Protein AF-A0A2I0N593-F1 (afdb_monomer)

Foldseek 3Di:
DPPVVVVVVVVVVVVVDDPVPQQAKDKDKDAPDDPDDPVNVVVDDDRQDIDMDMDGPPQWDFPDDDSNDTDIGGNDPPDPDDD

Nearest PDB structures (foldseek):
  3gud-assembly1_A  TM=3.607E-01  e=4.499E+00  Gaunavirus GA1
  4v5e-assembly2_D1  TM=2.811E-01  e=9.916E+00  Thermus thermophilus HB8

Mean predicted aligned error: 11.3 Å

Secondary structure (DSSP, 8-state):
--HHHHHHHHHHHHHHS-TTT---EEEEEE-------HHHHHTTPPPPPPEEEEEETT-EEEEEE-SS-EEEEE---------

Solvent-accessible surface area (backbone atoms only — not comparable to full-atom values): 5602 Å² total; per-residue (Å²): 123,55,75,67,55,48,52,52,50,51,54,56,50,58,75,73,50,58,77,90,77,57,71,54,73,40,78,50,75,46,68,73,88,68,91,76,51,78,71,53,66,76,70,68,68,76,82,72,75,70,50,73,50,74,47,50,35,97,29,71,41,82,75,44,79,61,102,86,50,76,41,73,45,73,65,77,84,85,74,92,79,78,134

Radius of gyration: 19.48 Å; Cα contacts (8 Å, |Δi|>4): 68; chains: 1; bounding box: 49×48×35 Å

Structure (mmCIF, N/CA/C/O backbone):
data_AF-A0A2I0N593-F1
#
_entry.id   AF-A0A2I0N593-F1
#
loop_
_atom_site.group_PDB
_atom_site.id
_atom_site.type_symbol
_atom_site.label_atom_id
_atom_site.label_alt_id
_atom_site.label_comp_id
_atom_site.label_asym_id
_atom_site.label_entity_id
_atom_site.label_seq_id
_atom_site.pdbx_PDB_ins_code
_atom_site.Cartn_x
_atom_site.Cartn_y
_atom_site.Cartn_z
_atom_site.occupancy
_atom_site.B_iso_or_equiv
_atom_site.auth_seq_id
_atom_site.auth_comp_id
_atom_site.auth_asym_id
_atom_site.auth_atom_id
_atom_site.pdbx_PDB_model_num
ATOM 1 N N . LEU A 1 1 ? -16.092 -7.903 10.079 1.00 73.25 1 LEU A N 1
ATOM 2 C CA . LEU A 1 1 ? -15.052 -8.229 11.066 1.00 73.25 1 LEU A CA 1
ATOM 3 C C . LEU A 1 1 ? -14.979 -7.073 12.038 1.00 73.25 1 LEU A C 1
AT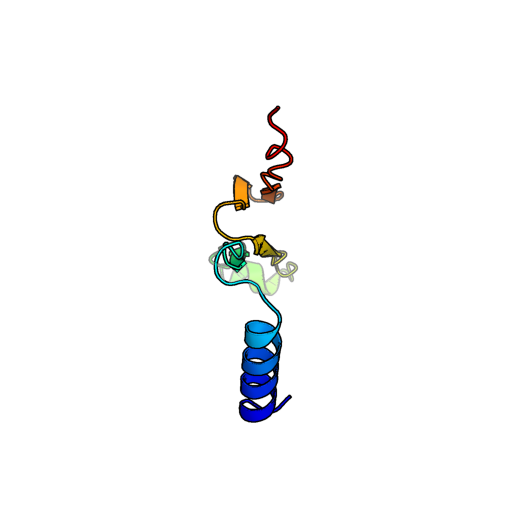OM 5 O O . LEU A 1 1 ? -14.920 -5.935 11.577 1.00 73.25 1 LEU A O 1
ATOM 9 N N . THR A 1 2 ? -15.045 -7.342 13.335 1.00 95.81 2 THR A N 1
ATOM 10 C CA . THR A 1 2 ? -14.703 -6.331 14.342 1.00 95.81 2 THR A CA 1
ATOM 11 C C . THR A 1 2 ? -13.210 -5.989 14.235 1.00 95.81 2 THR A C 1
ATOM 13 O O . THR A 1 2 ? -12.451 -6.766 13.641 1.00 95.81 2 THR A O 1
ATOM 16 N N . PRO A 1 3 ? -12.756 -4.848 14.776 1.00 96.25 3 PRO A N 1
ATOM 17 C CA . PRO A 1 3 ? -11.330 -4.522 14.815 1.00 96.25 3 PRO A CA 1
ATOM 18 C C . PRO A 1 3 ? -10.478 -5.650 15.420 1.00 96.25 3 PRO A C 1
ATOM 20 O O . PRO A 1 3 ? -9.404 -5.960 14.909 1.00 96.25 3 PRO A O 1
ATOM 23 N N . GLU A 1 4 ? -10.987 -6.323 16.452 1.00 96.94 4 GLU A N 1
ATOM 24 C CA . GLU A 1 4 ? -10.321 -7.449 17.112 1.00 96.94 4 GLU A CA 1
ATOM 25 C C . GLU A 1 4 ? -10.219 -8.669 16.188 1.00 96.94 4 GLU A C 1
ATOM 27 O O . GLU A 1 4 ? -9.172 -9.313 16.106 1.00 96.94 4 GLU A O 1
ATOM 32 N N . GLU A 1 5 ? -11.286 -8.980 15.449 1.00 96.75 5 GLU A N 1
ATOM 33 C CA . GLU A 1 5 ? -11.280 -10.070 14.471 1.00 96.75 5 GLU A CA 1
ATOM 34 C C . GLU A 1 5 ? -10.324 -9.788 13.303 1.00 96.75 5 GLU A C 1
ATOM 36 O O . GLU A 1 5 ? -9.649 -10.701 12.828 1.00 96.75 5 GLU A O 1
ATOM 41 N N . GLN A 1 6 ? -10.233 -8.532 12.853 1.00 93.25 6 GLN A N 1
ATOM 42 C CA . GLN A 1 6 ? -9.273 -8.120 11.825 1.00 93.25 6 GLN A CA 1
ATOM 43 C C . GLN A 1 6 ? -7.833 -8.263 12.315 1.00 93.25 6 GLN A C 1
ATOM 45 O O . GLN A 1 6 ? -7.009 -8.832 11.602 1.00 93.25 6 GLN A O 1
ATOM 50 N N . ALA A 1 7 ? -7.537 -7.806 13.534 1.00 96.00 7 ALA A N 1
ATOM 51 C CA . ALA A 1 7 ? -6.208 -7.937 14.126 1.00 96.00 7 ALA A CA 1
ATOM 52 C C . ALA A 1 7 ? -5.783 -9.409 14.228 1.00 96.00 7 ALA A C 1
ATOM 54 O O . ALA A 1 7 ? -4.685 -9.768 13.806 1.00 96.00 7 ALA A O 1
ATOM 55 N N . LYS A 1 8 ? -6.689 -10.280 14.685 1.00 96.50 8 LYS A N 1
ATOM 56 C CA . LYS A 1 8 ? -6.438 -11.724 14.780 1.00 96.50 8 LYS A CA 1
ATOM 57 C C . LYS A 1 8 ? -6.217 -12.385 13.419 1.00 96.50 8 LYS A C 1
ATOM 59 O O . LYS A 1 8 ? -5.445 -13.335 13.311 1.00 96.50 8 LYS A O 1
ATOM 64 N N . LEU A 1 9 ? -6.903 -11.915 12.377 1.00 95.94 9 LEU A N 1
ATOM 65 C CA . LEU A 1 9 ? -6.696 -12.411 11.017 1.00 95.94 9 LEU A CA 1
ATOM 66 C C . LEU A 1 9 ? -5.314 -12.011 10.486 1.00 95.94 9 LEU A C 1
ATOM 68 O O . LEU A 1 9 ? -4.626 -12.847 9.903 1.00 95.94 9 LEU A O 1
ATOM 72 N N . ILE A 1 10 ? -4.899 -10.765 10.727 1.00 92.88 10 ILE A N 1
ATOM 73 C CA . ILE A 1 10 ? -3.565 -10.273 10.359 1.00 92.88 10 ILE A CA 1
ATOM 74 C C . ILE A 1 10 ? -2.489 -11.088 11.078 1.00 92.88 10 ILE A C 1
ATOM 76 O O . ILE A 1 10 ? -1.583 -11.595 10.427 1.00 92.88 10 ILE A O 1
ATOM 80 N N . GLU A 1 11 ? -2.621 -11.272 12.393 1.00 93.81 11 GLU A N 1
ATOM 81 C CA . GLU A 1 11 ? -1.688 -12.057 13.206 1.00 93.81 11 GLU A CA 1
ATOM 82 C C . GLU A 1 11 ? -1.520 -13.480 12.663 1.00 93.81 11 GLU A C 1
ATOM 84 O O . GLU A 1 11 ? -0.403 -13.902 12.375 1.00 93.81 11 GLU A O 1
ATOM 89 N N . ARG A 1 12 ? -2.630 -14.197 12.446 1.00 96.00 12 ARG A N 1
ATOM 90 C CA . ARG A 1 12 ? -2.593 -15.556 11.883 1.00 96.00 12 ARG A CA 1
ATOM 91 C C . ARG A 1 12 ? -1.915 -15.601 10.521 1.00 96.00 12 ARG A C 1
ATOM 93 O O . ARG A 1 12 ? -1.109 -16.486 10.278 1.00 96.00 12 ARG A O 1
ATOM 100 N N . THR A 1 13 ? -2.211 -14.631 9.661 1.00 91.75 13 THR A N 1
ATOM 101 C CA . THR A 1 13 ? -1.614 -14.560 8.323 1.00 91.75 13 THR A CA 1
ATOM 102 C C . THR A 1 13 ? -0.105 -14.319 8.407 1.00 91.75 13 THR A C 1
ATOM 104 O O . THR A 1 13 ? 0.658 -14.959 7.694 1.00 91.75 13 THR A O 1
ATOM 107 N N . MET A 1 14 ? 0.354 -13.456 9.318 1.00 89.81 14 MET A N 1
ATOM 108 C CA . MET A 1 14 ? 1.784 -13.203 9.525 1.00 89.81 14 MET A CA 1
ATOM 109 C C . MET A 1 14 ? 2.549 -14.424 10.043 1.00 89.81 14 MET A C 1
ATOM 111 O O . MET A 1 14 ? 3.745 -14.518 9.797 1.00 89.81 14 MET A O 1
ATOM 115 N N . MET A 1 15 ? 1.884 -15.363 10.724 1.00 93.44 15 MET A N 1
ATOM 116 C CA . MET A 1 15 ? 2.501 -16.632 11.133 1.00 93.44 15 MET A CA 1
ATOM 117 C C . MET A 1 15 ? 2.713 -17.605 9.964 1.00 93.44 15 MET A C 1
ATOM 119 O O . MET A 1 15 ? 3.529 -18.515 10.076 1.00 93.44 15 MET A O 1
ATOM 123 N N . GLU A 1 16 ? 1.964 -17.446 8.871 1.00 92.50 16 GLU A N 1
ATOM 124 C CA . GLU A 1 16 ? 2.063 -18.289 7.671 1.00 92.50 16 GLU A CA 1
ATOM 125 C C . GLU A 1 16 ? 3.017 -17.703 6.616 1.00 92.50 16 GLU A C 1
ATOM 127 O O . GLU A 1 16 ? 3.503 -18.426 5.747 1.00 92.50 16 GLU A O 1
ATOM 132 N N . ILE A 1 17 ? 3.287 -16.398 6.686 1.00 88.06 17 ILE A N 1
ATOM 133 C CA . ILE A 1 17 ? 4.188 -15.683 5.779 1.00 88.06 17 ILE A CA 1
ATOM 134 C C . ILE A 1 17 ? 5.650 -15.888 6.207 1.00 88.06 17 ILE A C 1
ATOM 136 O O . ILE A 1 17 ? 5.982 -15.791 7.385 1.00 88.06 17 ILE A O 1
ATOM 140 N N . ASP A 1 18 ? 6.539 -16.100 5.234 1.00 90.12 18 ASP A N 1
ATOM 141 C CA . ASP A 1 18 ? 7.987 -16.079 5.452 1.00 90.12 18 ASP A CA 1
ATOM 142 C C . ASP A 1 18 ? 8.502 -14.623 5.512 1.00 90.12 18 ASP A C 1
ATOM 144 O O . ASP A 1 18 ? 8.431 -13.908 4.505 1.00 90.12 18 ASP A O 1
ATOM 148 N N . PRO A 1 19 ? 9.013 -14.158 6.669 1.00 83.31 19 PRO A N 1
ATOM 149 C CA . PRO A 1 19 ? 9.440 -12.773 6.845 1.00 83.31 19 PRO A CA 1
ATOM 150 C C . PRO A 1 19 ? 10.674 -12.404 6.012 1.00 83.31 19 PRO A C 1
ATOM 152 O O . PRO A 1 19 ? 10.877 -11.223 5.751 1.00 83.31 19 PRO A O 1
ATOM 155 N N . GLU A 1 20 ? 11.474 -13.380 5.575 1.00 86.38 20 GLU A N 1
ATOM 156 C CA . GLU A 1 20 ? 12.691 -13.121 4.796 1.00 86.38 20 GLU A CA 1
ATOM 157 C C . GLU A 1 20 ? 12.385 -12.851 3.317 1.00 86.38 20 GLU A C 1
ATOM 159 O O . GLU A 1 20 ? 13.121 -12.138 2.635 1.00 86.38 20 GLU A O 1
ATOM 164 N N . THR A 1 21 ? 11.286 -13.410 2.802 1.00 84.12 21 THR A N 1
ATOM 165 C CA . THR A 1 21 ? 10.885 -13.265 1.392 1.00 84.12 21 THR A CA 1
ATOM 166 C C . THR A 1 21 ? 9.722 -12.298 1.193 1.00 84.12 21 THR A C 1
ATOM 168 O O . THR A 1 21 ? 9.474 -11.842 0.071 1.00 84.12 21 THR A O 1
ATOM 171 N N . PHE A 1 22 ? 9.002 -11.953 2.259 1.00 86.25 22 PHE A N 1
ATOM 172 C CA . PHE A 1 22 ? 7.877 -11.039 2.180 1.00 86.25 22 PHE A CA 1
ATOM 173 C C . PHE A 1 22 ? 8.322 -9.579 2.097 1.00 86.25 22 PHE A C 1
ATOM 175 O O . PHE A 1 22 ? 8.734 -8.961 3.072 1.00 86.25 22 PHE A O 1
ATOM 182 N N . ILE A 1 23 ? 8.143 -8.996 0.916 1.00 86.00 23 ILE A N 1
ATOM 183 C CA . ILE A 1 23 ? 8.510 -7.605 0.627 1.00 86.00 23 ILE A CA 1
ATOM 184 C C . ILE A 1 23 ? 7.488 -6.568 1.116 1.00 86.00 23 ILE A C 1
ATOM 186 O O . ILE A 1 23 ? 7.767 -5.379 1.066 1.00 86.00 23 ILE A O 1
ATOM 190 N N . GLY A 1 24 ? 6.313 -6.981 1.605 1.00 86.19 24 GLY A N 1
ATOM 191 C CA . GLY A 1 24 ? 5.241 -6.070 2.021 1.00 86.19 24 GLY A CA 1
ATOM 192 C C . GLY A 1 24 ? 4.158 -5.851 0.960 1.00 86.19 24 GLY A C 1
ATOM 193 O O . GLY A 1 24 ? 4.227 -6.367 -0.155 1.00 86.19 24 GLY A O 1
ATOM 194 N N . ILE A 1 25 ? 3.128 -5.078 1.317 1.00 87.19 25 ILE A N 1
ATOM 195 C CA . ILE A 1 25 ? 2.017 -4.686 0.435 1.00 87.19 25 ILE A CA 1
ATOM 196 C C . ILE A 1 25 ? 1.895 -3.163 0.468 1.00 87.19 25 ILE A C 1
ATOM 198 O O . ILE A 1 25 ? 1.833 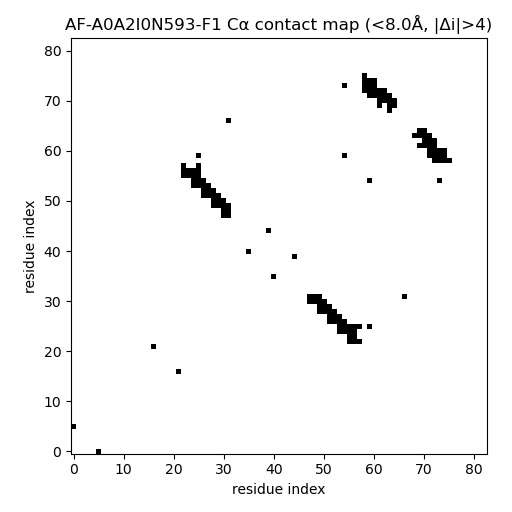-2.567 1.541 1.00 87.19 25 ILE A O 1
ATOM 202 N N . GLU A 1 26 ? 1.805 -2.539 -0.700 1.00 85.00 26 GLU A N 1
ATOM 203 C CA . GLU A 1 26 ? 1.581 -1.107 -0.848 1.00 85.00 26 GLU A CA 1
ATOM 204 C C . GLU A 1 26 ? 0.172 -0.830 -1.389 1.00 85.00 26 GLU A C 1
ATOM 206 O O . GLU A 1 26 ? -0.347 -1.544 -2.254 1.00 85.00 26 GLU A O 1
ATOM 211 N N . ILE A 1 27 ? -0.457 0.225 -0.862 1.00 83.31 27 ILE A N 1
ATOM 212 C CA . ILE A 1 27 ? -1.792 0.676 -1.255 1.00 83.31 27 ILE A CA 1
ATOM 213 C C . ILE A 1 27 ? -1.699 2.131 -1.703 1.00 83.31 27 ILE A C 1
ATOM 215 O O . ILE A 1 27 ? -1.444 3.023 -0.895 1.00 83.31 27 ILE A O 1
ATOM 219 N N . GLN A 1 28 ? -1.983 2.391 -2.978 1.00 80.12 28 GLN A N 1
ATOM 220 C CA . GLN A 1 28 ? -2.048 3.749 -3.516 1.00 80.12 28 GLN A CA 1
ATOM 221 C C . GLN A 1 28 ? -3.462 4.063 -3.998 1.00 80.12 28 GLN A C 1
ATOM 223 O O . GLN A 1 28 ? -4.041 3.341 -4.810 1.00 80.12 28 GLN A O 1
ATOM 228 N N . SER A 1 29 ? -4.031 5.158 -3.495 1.00 79.00 29 SER A N 1
ATOM 229 C CA . SER A 1 29 ? -5.371 5.615 -3.869 1.00 79.00 29 SER A CA 1
ATOM 230 C C . SER A 1 29 ? -5.304 6.898 -4.681 1.00 79.00 29 SER A C 1
ATOM 232 O O . SER A 1 29 ? -4.701 7.886 -4.267 1.00 79.00 29 SER A O 1
ATOM 234 N N . TYR A 1 30 ? -5.992 6.907 -5.817 1.00 76.44 30 TYR A N 1
ATOM 235 C CA . TYR A 1 30 ? -6.112 8.061 -6.689 1.00 76.44 30 TYR A CA 1
ATOM 236 C C . TYR A 1 30 ? -7.565 8.517 -6.750 1.00 76.44 30 TYR A C 1
ATOM 238 O O . TYR A 1 30 ? -8.465 7.793 -7.185 1.00 76.44 30 TYR A O 1
ATOM 246 N N . ALA A 1 31 ? -7.776 9.760 -6.338 1.00 70.19 31 ALA A N 1
ATOM 247 C CA . ALA A 1 31 ? -8.983 10.507 -6.630 1.00 70.19 31 ALA A CA 1
ATOM 248 C C . ALA A 1 31 ? -8.630 11.600 -7.639 1.00 70.19 31 ALA A C 1
ATOM 250 O O . ALA A 1 31 ? -7.570 12.223 -7.551 1.00 70.19 31 ALA A O 1
ATOM 251 N N . ALA A 1 32 ? -9.504 11.835 -8.613 1.00 64.50 32 ALA A N 1
ATOM 252 C CA . ALA A 1 32 ? -9.355 12.998 -9.468 1.00 64.50 32 ALA A CA 1
ATOM 253 C C . ALA A 1 32 ? -9.622 14.258 -8.631 1.00 64.50 32 ALA A C 1
ATOM 255 O O . ALA A 1 32 ? -10.753 14.492 -8.202 1.00 64.50 32 ALA A O 1
ATOM 256 N N . GLU A 1 33 ? -8.593 15.072 -8.404 1.00 60.97 33 GLU A N 1
ATOM 257 C CA . GLU A 1 33 ? -8.774 16.374 -7.775 1.00 60.97 33 GLU A CA 1
ATOM 258 C C . GLU A 1 33 ? -9.495 17.300 -8.750 1.00 60.97 33 GLU A C 1
ATOM 260 O O . GLU A 1 33 ? -9.027 17.609 -9.846 1.00 60.97 33 GLU A O 1
ATOM 265 N N . THR A 1 34 ? -10.694 17.735 -8.392 1.00 56.59 34 THR A N 1
ATOM 266 C CA . THR A 1 34 ? -11.336 18.854 -9.072 1.00 56.59 34 THR A CA 1
ATOM 267 C C . THR A 1 34 ? -12.027 19.690 -8.017 1.00 56.59 34 THR A C 1
ATOM 269 O O . THR A 1 34 ? -12.956 19.232 -7.355 1.00 56.59 34 THR A O 1
ATOM 272 N N . LYS A 1 35 ? -11.579 20.941 -7.882 1.00 57.88 35 LYS A N 1
ATOM 273 C CA . LYS A 1 35 ? -12.336 21.989 -7.200 1.00 57.88 35 LYS A CA 1
ATOM 274 C C . LYS A 1 35 ? -13.628 22.193 -7.994 1.00 57.88 35 LYS A C 1
ATOM 276 O O . LYS A 1 35 ? -13.625 22.882 -9.010 1.00 57.88 35 LYS A O 1
ATOM 281 N N . MET A 1 36 ? -14.708 21.525 -7.593 1.00 57.59 36 MET A N 1
ATOM 282 C CA . MET A 1 36 ? -16.012 21.706 -8.230 1.00 57.59 36 MET A CA 1
ATOM 283 C C . MET A 1 36 ? -16.498 23.129 -7.947 1.00 57.59 36 MET A C 1
ATOM 285 O O . MET A 1 36 ? -16.788 23.472 -6.801 1.00 57.59 36 MET A O 1
ATOM 289 N N . GLY A 1 37 ? -16.592 23.959 -8.985 1.00 67.31 37 GLY A N 1
ATOM 290 C CA . GLY A 1 37 ? -17.269 25.252 -8.888 1.00 67.31 37 GLY A CA 1
ATOM 291 C C . GLY A 1 37 ? -18.770 25.063 -8.634 1.00 67.31 37 GLY A C 1
ATOM 292 O O . GLY A 1 37 ? -19.347 24.054 -9.042 1.00 67.31 37 GLY A O 1
ATOM 293 N N . PHE A 1 38 ? -19.425 26.036 -7.992 1.00 67.38 38 PHE A N 1
ATOM 294 C CA . PHE A 1 38 ? -20.861 25.984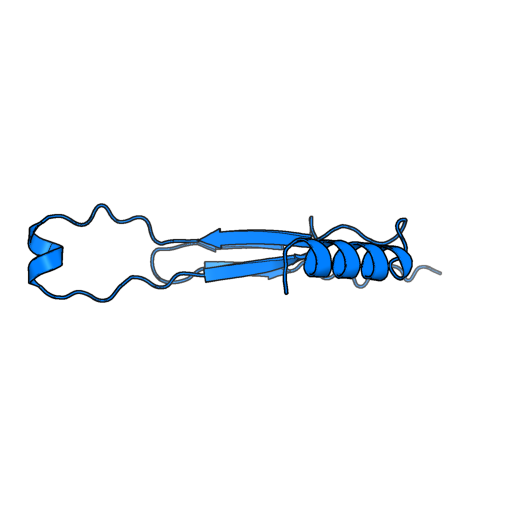 -7.661 1.00 67.38 38 PHE A CA 1
ATOM 295 C C . PHE A 1 38 ? -21.753 25.641 -8.871 1.00 67.38 38 PHE A C 1
ATOM 297 O O . PHE A 1 38 ? -22.682 24.846 -8.748 1.00 67.38 38 PHE A O 1
ATOM 304 N N . PHE A 1 39 ? -21.409 26.139 -10.063 1.00 69.25 39 PHE A N 1
ATOM 305 C CA . PHE A 1 39 ? -22.140 25.858 -11.304 1.00 69.25 39 PHE A CA 1
ATOM 306 C C . PHE A 1 39 ? -22.012 24.405 -11.798 1.00 69.25 39 PHE A C 1
ATOM 308 O O . PHE A 1 39 ? -22.929 23.894 -12.434 1.00 69.25 39 PHE A O 1
ATOM 315 N N . GLN A 1 40 ? -20.923 23.694 -11.476 1.00 65.38 40 GLN A N 1
ATOM 316 C CA . GLN A 1 40 ? -20.757 22.282 -11.858 1.00 65.38 40 GLN A CA 1
ATOM 317 C C . GLN A 1 40 ? -21.654 21.332 -11.052 1.00 65.38 40 GLN A C 1
ATOM 319 O O . GLN A 1 40 ? -21.969 20.252 -11.550 1.00 65.38 40 GLN A O 1
ATOM 324 N N . LYS A 1 41 ? -22.087 21.719 -9.841 1.00 67.06 41 LYS A N 1
ATOM 325 C CA . LYS A 1 41 ? -23.039 20.933 -9.035 1.00 67.06 41 LYS A CA 1
ATOM 326 C C . LYS A 1 41 ? -24.454 20.965 -9.622 1.00 67.06 41 LYS A C 1
ATOM 328 O O . LYS A 1 41 ? -25.143 19.955 -9.572 1.00 67.06 41 LYS A O 1
ATOM 333 N N . LEU A 1 42 ? -24.860 22.094 -10.210 1.00 69.06 42 LEU A N 1
ATOM 334 C CA . LEU A 1 42 ? -26.206 22.275 -10.769 1.00 69.06 42 LEU A CA 1
ATOM 335 C C . LEU A 1 42 ? -26.408 21.524 -12.099 1.00 69.06 42 LEU A C 1
ATOM 337 O O . LEU A 1 42 ? -27.514 21.102 -12.407 1.00 69.06 42 LEU A O 1
ATOM 341 N N . VAL A 1 43 ? -25.330 21.328 -12.870 1.00 70.94 43 VAL A N 1
ATOM 342 C CA . VAL A 1 43 ? -25.354 20.656 -14.187 1.00 70.94 43 VAL A CA 1
ATOM 343 C C . VAL A 1 43 ? -25.241 19.122 -14.067 1.00 70.94 43 VAL A C 1
ATOM 345 O O . VAL A 1 43 ? -25.169 18.424 -15.072 1.00 70.94 43 VAL A O 1
ATOM 348 N N . GLY A 1 44 ? -25.243 18.566 -12.847 1.00 59.03 44 GLY A N 1
ATOM 349 C CA . GLY A 1 44 ? -25.375 17.120 -12.640 1.00 59.03 44 GLY A CA 1
ATOM 350 C C . GLY A 1 44 ? -24.270 16.286 -13.295 1.00 59.03 44 GLY A C 1
ATOM 351 O O . GLY A 1 44 ? -24.556 15.285 -13.947 1.00 59.03 44 GLY A O 1
ATOM 352 N N . LYS A 1 45 ? -22.997 16.688 -13.163 1.00 59.22 45 LYS A N 1
ATOM 353 C CA . LYS A 1 45 ? -21.888 15.865 -13.668 1.00 59.22 45 LYS A CA 1
ATOM 354 C C . LYS A 1 45 ? -21.492 14.765 -12.683 1.00 59.22 45 LYS A C 1
ATOM 356 O O . LYS A 1 45 ? -21.339 14.995 -11.486 1.00 59.22 45 LYS A O 1
ATOM 361 N N . THR A 1 46 ? -21.302 13.582 -13.257 1.00 57.00 46 THR A N 1
ATOM 362 C CA . THR A 1 46 ? -20.901 12.314 -12.649 1.00 57.00 46 THR A CA 1
ATOM 363 C C . THR A 1 46 ? -19.640 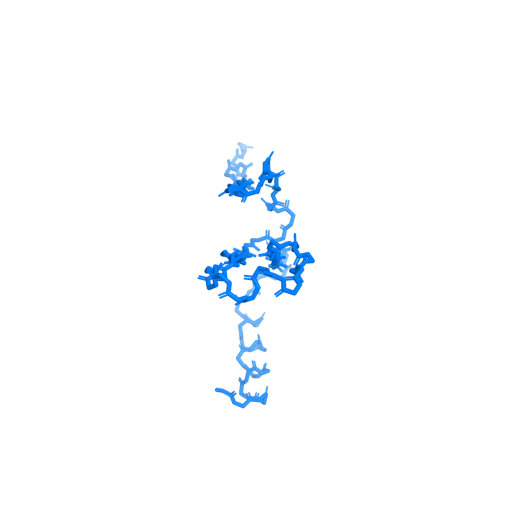12.449 -11.799 1.00 57.00 46 THR A C 1
ATOM 365 O O . THR A 1 46 ? -18.660 13.080 -12.206 1.00 57.00 46 THR A O 1
ATOM 368 N N . ALA A 1 47 ? -19.663 11.828 -10.615 1.00 59.53 47 ALA A N 1
ATOM 369 C CA . ALA A 1 47 ? -18.487 11.663 -9.772 1.00 59.53 47 ALA A CA 1
ATOM 370 C C . ALA A 1 47 ? -17.347 11.064 -10.608 1.00 59.53 47 ALA A C 1
ATOM 372 O O . ALA A 1 47 ? -17.539 10.072 -11.313 1.00 59.53 47 ALA A O 1
ATOM 373 N N . ARG A 1 48 ? -16.168 11.695 -10.574 1.00 65.44 48 ARG A N 1
ATOM 374 C CA . ARG A 1 48 ? -15.010 11.166 -11.297 1.00 65.44 48 ARG A CA 1
ATOM 375 C C . ARG A 1 48 ? -14.583 9.824 -10.688 1.00 65.44 48 ARG A C 1
ATOM 377 O O . ARG A 1 48 ? -14.690 9.661 -9.470 1.00 65.44 48 ARG A O 1
ATOM 384 N N . PRO A 1 49 ? -14.102 8.879 -11.513 1.00 66.00 49 PRO A N 1
ATOM 385 C CA . PRO A 1 49 ? -13.723 7.552 -11.048 1.00 66.00 49 PRO A CA 1
ATOM 386 C C . PRO A 1 49 ? -12.617 7.643 -9.990 1.00 66.00 49 PRO A C 1
ATOM 388 O O . PRO A 1 49 ? -11.669 8.419 -10.123 1.00 66.00 49 PRO A O 1
ATOM 391 N N . ARG A 1 50 ? -12.765 6.850 -8.927 1.00 71.44 50 ARG A N 1
ATOM 392 C CA . ARG A 1 50 ? -11.734 6.612 -7.913 1.00 71.44 50 ARG A CA 1
ATOM 393 C C . ARG A 1 50 ? -11.077 5.279 -8.224 1.00 71.44 50 ARG A C 1
ATOM 395 O O . ARG A 1 50 ? -11.773 4.339 -8.602 1.00 71.44 50 ARG A O 1
ATOM 402 N N . MET A 1 51 ? -9.767 5.198 -8.045 1.00 77.25 51 MET A N 1
ATOM 403 C CA . MET A 1 51 ? -9.022 3.966 -8.268 1.00 77.25 51 MET A CA 1
ATOM 404 C C . MET A 1 51 ? -8.073 3.724 -7.103 1.00 77.25 51 MET A C 1
ATOM 406 O O . MET A 1 51 ? -7.363 4.638 -6.691 1.00 77.25 51 MET A O 1
ATOM 410 N N . THR A 1 52 ? -8.051 2.497 -6.597 1.00 80.31 52 THR A N 1
ATOM 411 C CA . THR A 1 52 ? -7.095 2.049 -5.584 1.00 80.31 52 THR A CA 1
ATOM 412 C C . THR A 1 52 ? -6.308 0.889 -6.166 1.00 80.31 52 THR A C 1
ATOM 414 O O . THR A 1 52 ? -6.895 -0.054 -6.691 1.00 80.31 52 THR A O 1
ATOM 417 N N . VAL A 1 53 ? -4.986 0.983 -6.095 1.00 83.25 53 VAL A N 1
ATOM 418 C CA . VAL A 1 53 ? -4.060 -0.071 -6.507 1.00 83.25 53 VAL A CA 1
ATOM 419 C C . VAL A 1 53 ? -3.495 -0.712 -5.251 1.00 83.25 53 VAL A C 1
ATOM 421 O O . VAL A 1 53 ? -3.090 -0.001 -4.332 1.00 83.25 53 VAL A O 1
ATOM 424 N N . ILE A 1 54 ? -3.491 -2.043 -5.223 1.00 82.75 54 ILE A N 1
ATOM 425 C CA . ILE A 1 54 ? -2.948 -2.860 -4.136 1.00 82.75 54 ILE A CA 1
ATOM 426 C C . ILE A 1 54 ? -2.012 -3.883 -4.770 1.00 82.75 54 ILE A C 1
ATOM 428 O O . ILE A 1 54 ? -2.394 -4.54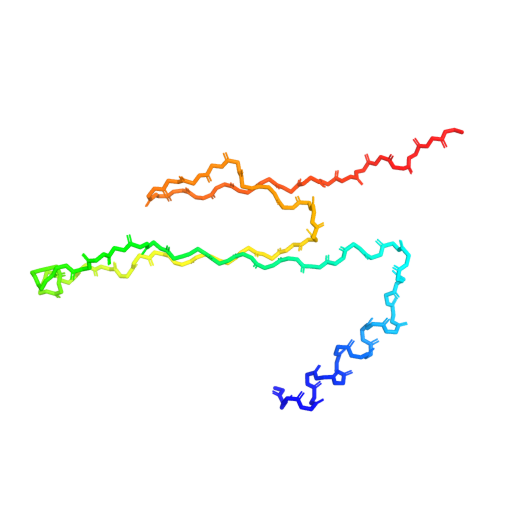8 -5.734 1.00 82.75 54 ILE A O 1
ATOM 432 N N . GLY A 1 55 ? -0.799 -4.009 -4.246 1.00 84.62 55 GLY A N 1
ATOM 433 C CA . GLY A 1 55 ? 0.195 -4.947 -4.758 1.00 84.62 55 GLY A CA 1
ATOM 434 C C . GLY A 1 55 ? 1.429 -5.023 -3.863 1.00 84.62 55 GLY A C 1
ATOM 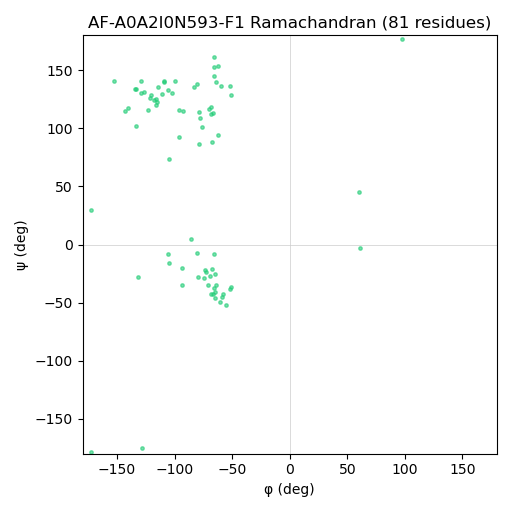435 O O . GLY A 1 55 ? 1.454 -4.364 -2.825 1.00 84.62 55 GLY A O 1
ATOM 436 N N . PRO A 1 56 ? 2.437 -5.831 -4.227 1.00 85.25 56 PRO A N 1
ATOM 437 C CA . PRO A 1 56 ? 3.638 -5.977 -3.417 1.00 85.25 56 PRO A CA 1
ATOM 438 C C . PRO A 1 56 ? 4.401 -4.652 -3.326 1.00 85.25 56 PRO A C 1
ATOM 440 O O . PRO A 1 56 ? 4.496 -3.933 -4.327 1.00 85.25 56 PRO A O 1
ATOM 443 N N . ALA A 1 57 ? 4.929 -4.333 -2.144 1.00 81.38 57 ALA A N 1
ATOM 444 C CA . ALA A 1 57 ? 5.718 -3.118 -1.962 1.00 81.38 57 ALA A CA 1
ATOM 445 C C . ALA A 1 57 ? 6.979 -3.153 -2.841 1.00 81.38 57 ALA A C 1
ATOM 447 O O . ALA A 1 57 ? 7.432 -4.220 -3.255 1.00 81.38 57 ALA A O 1
ATOM 448 N N . ASP A 1 58 ? 7.480 -1.974 -3.205 1.00 77.00 58 ASP A N 1
ATOM 449 C CA . ASP A 1 58 ? 8.630 -1.762 -4.099 1.00 77.00 58 ASP A CA 1
ATOM 450 C C . ASP A 1 58 ? 8.485 -2.314 -5.536 1.00 77.00 58 ASP A C 1
ATOM 452 O O . ASP A 1 58 ? 9.349 -2.075 -6.383 1.00 77.00 58 ASP A O 1
ATOM 456 N N . LEU A 1 59 ? 7.373 -2.988 -5.866 1.00 77.38 59 LEU A N 1
ATOM 457 C CA . LEU A 1 59 ? 7.087 -3.510 -7.211 1.00 77.38 59 LEU A CA 1
ATOM 458 C C . LEU A 1 59 ? 6.029 -2.703 -7.971 1.00 77.38 59 LEU A C 1
ATOM 460 O O . LEU A 1 59 ? 5.816 -2.955 -9.162 1.00 77.38 59 LEU A O 1
ATOM 464 N N . LEU A 1 60 ? 5.366 -1.744 -7.320 1.00 77.06 60 LEU A N 1
ATOM 465 C CA . LEU A 1 60 ? 4.387 -0.864 -7.951 1.00 77.06 60 LEU A CA 1
ATOM 466 C C . LEU A 1 60 ? 5.052 0.426 -8.430 1.00 77.06 60 LEU A C 1
ATOM 468 O O . LEU A 1 60 ? 5.478 1.263 -7.640 1.00 77.06 60 LEU A O 1
ATOM 472 N N . ARG A 1 61 ? 5.072 0.641 -9.749 1.00 71.69 61 ARG A N 1
ATOM 473 C CA . ARG A 1 61 ? 5.524 1.907 -10.340 1.00 71.69 61 ARG A CA 1
ATOM 474 C C . ARG A 1 61 ? 4.425 2.530 -11.188 1.00 71.69 61 ARG A C 1
ATOM 476 O O . ARG A 1 61 ? 3.914 1.905 -12.119 1.00 71.69 61 ARG A O 1
ATOM 483 N N . ILE A 1 62 ? 4.085 3.788 -10.904 1.00 68.81 62 ILE A N 1
ATOM 484 C CA . ILE A 1 62 ? 3.218 4.581 -11.785 1.00 68.81 62 ILE A CA 1
ATOM 485 C C . ILE A 1 62 ? 4.002 4.867 -13.063 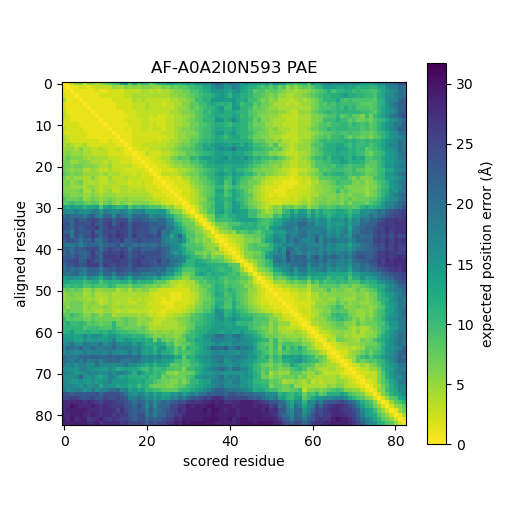1.00 68.81 62 ILE A C 1
ATOM 487 O O . ILE A 1 62 ? 5.051 5.511 -13.022 1.00 68.81 62 ILE A O 1
ATOM 491 N N . VAL A 1 63 ? 3.496 4.386 -14.194 1.00 66.19 63 VAL A N 1
ATOM 492 C CA . VAL A 1 63 ? 4.101 4.647 -15.506 1.00 66.19 63 VAL A CA 1
ATOM 493 C C . VAL A 1 63 ? 3.448 5.853 -16.163 1.00 66.19 63 VAL A C 1
ATOM 495 O O . VAL A 1 63 ? 4.132 6.639 -16.810 1.00 66.19 63 VAL A O 1
ATOM 498 N N . HIS A 1 64 ? 2.143 6.040 -15.957 1.00 61.16 64 HIS A N 1
ATOM 499 C CA . HIS A 1 64 ? 1.400 7.158 -16.532 1.00 61.16 64 HIS A CA 1
ATOM 500 C C . HIS A 1 64 ? 0.190 7.523 -15.674 1.00 61.16 64 HIS A C 1
ATOM 502 O O . HIS A 1 64 ? -0.511 6.648 -15.166 1.00 61.16 64 HIS A O 1
ATOM 508 N N . LYS A 1 65 ? -0.083 8.821 -15.529 1.00 67.06 65 LYS A N 1
ATOM 509 C CA . LYS A 1 65 ? -1.282 9.336 -14.857 1.00 67.06 65 LYS A CA 1
ATOM 510 C C . LYS A 1 65 ? -1.761 10.586 -15.583 1.00 67.06 65 LYS A C 1
ATOM 512 O O . LYS A 1 65 ? -1.090 11.613 -15.546 1.00 67.06 65 LYS A O 1
ATOM 517 N N . ASP A 1 66 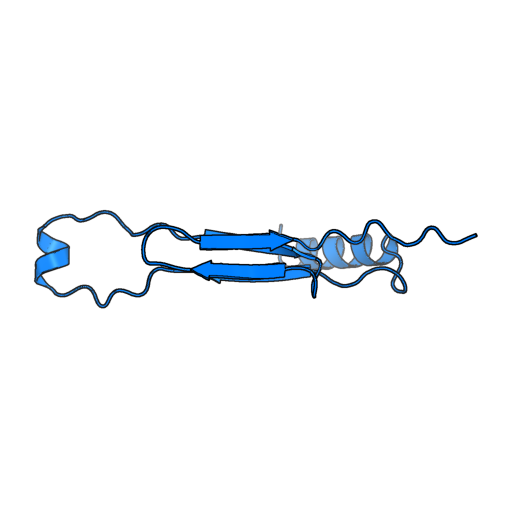? -2.943 10.516 -16.184 1.00 66.38 66 ASP A N 1
ATOM 518 C CA . ASP A 1 66 ? -3.641 11.678 -16.731 1.00 66.38 66 ASP A CA 1
ATOM 519 C C . ASP A 1 66 ? -5.093 11.770 -16.223 1.00 66.38 66 ASP A C 1
ATOM 521 O O . ASP A 1 66 ? -5.530 11.023 -15.346 1.00 66.38 66 ASP A O 1
ATOM 525 N N . ASN A 1 67 ? -5.853 12.736 -16.749 1.00 59.56 67 ASN A N 1
ATOM 526 C CA . ASN A 1 67 ? -7.235 13.007 -16.341 1.00 59.56 67 ASN A CA 1
ATOM 527 C C . ASN A 1 67 ? -8.235 11.877 -16.668 1.00 59.56 67 ASN A C 1
ATOM 529 O O . ASN A 1 67 ? -9.402 11.984 -16.280 1.00 59.56 67 ASN A O 1
ATOM 533 N N . ARG A 1 68 ? -7.829 10.850 -17.423 1.00 58.62 68 ARG A N 1
ATOM 534 C CA . ARG A 1 68 ? -8.680 9.774 -17.957 1.00 58.62 68 ARG A CA 1
ATOM 535 C C . ARG A 1 68 ? -8.104 8.376 -17.713 1.00 58.62 68 ARG A C 1
ATOM 537 O O . ARG A 1 68 ? -8.889 7.437 -17.626 1.00 58.62 68 ARG A O 1
ATOM 544 N N . VAL A 1 69 ? -6.783 8.235 -17.616 1.00 58.41 69 VAL A N 1
ATOM 545 C CA . VAL A 1 69 ? -6.079 6.951 -17.535 1.00 58.41 69 VAL A CA 1
ATOM 546 C C . VAL A 1 69 ? -5.022 6.993 -16.436 1.00 58.41 69 VAL A C 1
ATOM 548 O O . VAL A 1 69 ? -4.217 7.921 -16.351 1.00 58.41 69 VAL A O 1
ATOM 551 N N . ILE A 1 70 ? -4.997 5.943 -15.618 1.00 65.00 70 ILE A N 1
ATOM 552 C CA . ILE A 1 70 ? -3.898 5.655 -14.698 1.00 65.00 70 ILE A CA 1
ATOM 553 C C . ILE A 1 70 ? -3.306 4.314 -15.125 1.00 65.00 70 ILE A C 1
ATOM 555 O O . ILE A 1 70 ? -4.031 3.329 -15.245 1.00 65.00 70 ILE A O 1
ATOM 559 N N . GLN A 1 71 ? -2.002 4.289 -15.386 1.00 60.88 71 GLN A N 1
ATOM 560 C CA . GLN A 1 71 ? -1.253 3.089 -15.739 1.00 60.88 71 GLN A CA 1
ATOM 561 C C . GLN A 1 71 ? -0.228 2.800 -14.646 1.00 60.88 71 GLN A C 1
ATOM 563 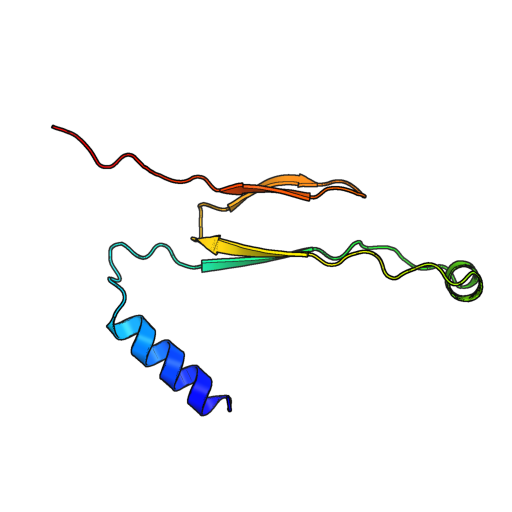O O . GLN A 1 71 ? 0.653 3.618 -14.359 1.00 60.88 71 GLN A O 1
ATOM 568 N N . THR A 1 72 ? -0.324 1.605 -14.080 1.00 68.38 72 THR A N 1
ATOM 569 C CA . THR A 1 72 ? 0.642 1.070 -13.125 1.00 68.38 72 THR A CA 1
ATOM 570 C C . THR A 1 72 ? 1.330 -0.130 -13.755 1.00 68.38 72 THR A C 1
ATOM 572 O O . THR A 1 72 ? 0.675 -0.974 -14.365 1.00 68.38 72 THR A O 1
ATOM 575 N N . MET A 1 73 ? 2.649 -0.206 -13.609 1.00 62.88 73 MET A N 1
ATOM 576 C CA . MET A 1 73 ? 3.442 -1.375 -13.963 1.00 62.88 73 MET A CA 1
ATOM 577 C C . MET A 1 73 ? 3.793 -2.131 -12.689 1.00 62.88 73 MET A C 1
ATOM 579 O O . MET A 1 73 ? 4.267 -1.533 -11.723 1.00 62.88 73 MET A O 1
ATOM 583 N N . VAL A 1 74 ? 3.548 -3.439 -12.714 1.00 69.19 74 VAL A N 1
ATOM 584 C CA . VAL A 1 74 ? 3.988 -4.368 -11.675 1.00 69.19 74 VAL A CA 1
ATOM 585 C C . VAL A 1 74 ? 5.287 -4.995 -12.155 1.00 69.19 74 VAL A C 1
ATOM 587 O O . VAL A 1 74 ? 5.305 -5.690 -13.172 1.00 69.19 74 VAL A O 1
ATOM 590 N N . LEU A 1 75 ? 6.382 -4.737 -11.449 1.00 63.44 75 LEU A N 1
ATOM 591 C CA . LEU A 1 75 ? 7.671 -5.351 -11.746 1.00 63.44 75 LEU A CA 1
ATOM 592 C C . LEU A 1 75 ? 7.676 -6.773 -11.179 1.00 63.44 75 LEU A C 1
ATOM 594 O O . LEU A 1 75 ? 8.080 -7.000 -10.047 1.00 63.44 75 LEU A O 1
ATOM 598 N N . THR A 1 76 ? 7.184 -7.756 -11.935 1.00 61.25 76 THR A N 1
ATOM 599 C CA . THR A 1 76 ? 7.224 -9.154 -11.484 1.00 61.25 76 THR A CA 1
ATOM 600 C C . THR A 1 76 ? 8.644 -9.692 -11.646 1.00 61.25 76 THR A C 1
ATOM 602 O O . THR A 1 76 ? 9.060 -10.046 -12.751 1.00 61.25 76 THR A O 1
ATOM 605 N N . GLY A 1 77 ? 9.405 -9.756 -10.556 1.00 51.72 77 GLY A N 1
ATOM 606 C CA . GLY A 1 77 ? 10.693 -10.440 -10.537 1.00 51.72 77 GLY A CA 1
ATOM 607 C C . GLY A 1 77 ? 10.509 -11.947 -10.709 1.00 51.72 77 GLY A C 1
ATOM 608 O O . GLY A 1 77 ? 10.425 -12.674 -9.727 1.00 51.72 77 GLY A O 1
ATOM 609 N N . LYS A 1 78 ? 10.474 -12.448 -11.948 1.00 53.97 78 LYS A N 1
ATOM 610 C CA . LYS A 1 78 ? 10.835 -13.845 -12.214 1.00 53.97 78 LYS A CA 1
ATOM 611 C C . LYS A 1 78 ? 12.299 -13.855 -12.642 1.00 53.97 78 LYS A C 1
ATOM 613 O O . LYS A 1 78 ? 12.607 -13.624 -13.806 1.00 53.97 78 LYS A O 1
ATOM 618 N N . GLY A 1 79 ? 13.190 -14.048 -11.669 1.00 46.28 79 GLY A N 1
ATOM 619 C CA . GLY A 1 79 ? 14.634 -13.971 -11.893 1.00 46.28 79 GLY A CA 1
ATOM 620 C C . GLY A 1 79 ? 15.522 -14.380 -10.715 1.00 46.28 79 GLY A C 1
ATOM 621 O O . GLY A 1 79 ? 16.627 -13.866 -10.614 1.00 46.28 79 GLY A O 1
ATOM 622 N N . ILE A 1 80 ? 15.083 -15.294 -9.842 1.00 45.94 80 ILE A N 1
ATOM 623 C CA . ILE A 1 80 ? 16.007 -16.127 -9.049 1.00 45.94 80 ILE A CA 1
ATOM 624 C C . ILE A 1 80 ? 16.017 -17.532 -9.646 1.00 45.94 80 ILE A C 1
ATOM 626 O O . ILE A 1 80 ? 15.412 -18.475 -9.150 1.00 45.94 80 ILE A O 1
ATOM 630 N N . GLY A 1 81 ? 16.666 -17.623 -10.798 1.00 48.16 81 GLY A N 1
ATOM 631 C CA . GLY A 1 81 ? 17.217 -18.855 -11.325 1.00 48.16 81 GLY A CA 1
ATOM 632 C C . GLY A 1 81 ? 18.623 -18.513 -11.780 1.00 48.16 81 GLY A C 1
ATOM 633 O O . GLY A 1 81 ? 18.779 -17.883 -12.820 1.00 48.16 81 GLY A O 1
ATOM 634 N N . TRP A 1 82 ? 19.620 -18.883 -10.984 1.00 44.03 82 TRP A N 1
ATOM 635 C CA . TRP A 1 82 ? 21.001 -18.951 -11.438 1.00 44.03 82 TRP A CA 1
ATOM 636 C C . TRP A 1 82 ? 21.562 -20.317 -11.066 1.00 44.03 82 TRP A C 1
ATOM 638 O O . TRP A 1 82 ? 21.207 -20.884 -10.032 1.00 44.03 82 TRP A O 1
ATOM 648 N N . ALA A 1 83 ? 22.339 -20.816 -12.020 1.00 34.53 83 ALA A N 1
ATOM 649 C CA . ALA A 1 83 ? 23.139 -22.026 -11.995 1.00 34.53 83 ALA A CA 1
ATOM 650 C C . ALA A 1 83 ? 24.100 -22.098 -10.802 1.00 34.53 83 ALA A C 1
ATOM 652 O O . ALA A 1 83 ? 24.451 -21.024 -10.260 1.00 34.53 83 ALA A O 1
#

pLDDT: mean 73.66, std 14.88, range [34.53, 96.94]

Sequence (83 aa):
LTPEEQAKLIERTMMEIDPETFIGIEIQSYAAETKMGFFQKLVGKTARPRMTVIGPADLLRIVHKDNRVIQTMVLTGKGIGWA